Protein AF-A0A1Y2MTL2-F1 (afdb_monomer_lite)

Organism: Pseudonocardia autotrophica (NCBI:txid2074)

Radius of gyration: 17.12 Å; chains: 1; bounding box: 38×24×47 Å

Secondary structure (DSSP, 8-state):
--HHHHHHHHHHHHHHHHHHHHHHIIIIIHHHHHHTSSHHHHHHHHHHHHHHHHHHHHHHHHHHHHHHHHHHHHHHHTT-HHHHHHHHHHHHHHHHHHHHHT-TT--HHHHHHHHHHHHHHHHHHHHHHTT-

Sequence (132 aa):
MDRATAFRALRDVGAAAWFGGSLMGVSGLNAAADAAGGPADRQRVATAGWSTWTPIARAALAATLTGGLGQLATRRATGDAVGVGLTVAAAGLTVGTAVLGARDDAPKDAIRAAEWAVPALLAGVILSGARR

Foldseek 3Di:
DDLLVQLVCLQVQLVVLLVVLVVCLVPPQQVVLVVQDDPVSSVVSSCVSCVVCVVVNVSSLVSNLSSLVSCLVVCVVVVNPVLNVLSCVLSVLSVVQVVLVVDPPRDVVSVVVSVPPNVVSVVVNVVVVVPD

pLDDT: mean 80.23, std 11.62, range [47.75, 95.19]

Structure (mmCIF, N/CA/C/O backbone):
data_AF-A0A1Y2MTL2-F1
#
_entry.id   AF-A0A1Y2MTL2-F1
#
loop_
_atom_site.group_PDB
_atom_site.id
_atom_site.type_symbol
_atom_site.label_atom_id
_atom_site.label_alt_id
_atom_site.label_comp_id
_atom_site.label_asym_id
_atom_site.label_entity_id
_atom_site.label_seq_id
_atom_site.pdbx_PDB_ins_code
_atom_site.Cartn_x
_atom_site.Cartn_y
_atom_site.Cartn_z
_atom_site.occupancy
_atom_site.B_iso_or_equiv
_atom_site.auth_seq_id
_atom_site.auth_comp_id
_atom_site.auth_asym_id
_atom_site.auth_atom_id
_atom_site.pdbx_PDB_model_num
ATOM 1 N N . MET A 1 1 ? 1.021 -12.456 -22.395 1.00 62.75 1 MET A N 1
ATOM 2 C CA . MET A 1 1 ? 1.340 -11.083 -21.940 1.00 62.75 1 MET A CA 1
ATOM 3 C C . MET A 1 1 ? 2.830 -10.860 -22.083 1.00 62.75 1 MET A C 1
ATOM 5 O O . MET A 1 1 ? 3.586 -11.769 -21.760 1.00 62.75 1 MET A O 1
ATOM 9 N N . ASP A 1 2 ? 3.250 -9.690 -22.559 1.00 91.12 2 ASP A N 1
ATOM 10 C CA . ASP A 1 2 ? 4.664 -9.318 -22.511 1.00 91.12 2 ASP A CA 1
ATOM 11 C C . ASP A 1 2 ? 5.089 -8.934 -21.073 1.00 91.12 2 ASP A C 1
ATOM 13 O O . ASP A 1 2 ? 4.262 -8.667 -20.191 1.00 91.12 2 ASP A O 1
ATOM 17 N N . ARG A 1 3 ? 6.402 -8.942 -20.813 1.00 86.94 3 ARG A N 1
ATOM 18 C CA . ARG A 1 3 ? 6.967 -8.668 -19.480 1.00 86.94 3 ARG A CA 1
ATOM 19 C C . ARG A 1 3 ? 6.676 -7.238 -19.007 1.00 86.94 3 ARG A C 1
ATOM 21 O O . ARG A 1 3 ? 6.447 -7.021 -17.819 1.00 86.94 3 ARG A O 1
ATOM 28 N N . ALA A 1 4 ? 6.670 -6.269 -19.922 1.00 86.56 4 ALA A N 1
ATOM 29 C CA . ALA A 1 4 ? 6.418 -4.866 -19.600 1.00 86.56 4 ALA A CA 1
ATOM 30 C C . ALA A 1 4 ? 4.975 -4.642 -19.112 1.00 86.56 4 ALA A C 1
ATOM 32 O O . ALA A 1 4 ? 4.753 -3.948 -18.119 1.00 86.56 4 ALA A O 1
ATOM 33 N N . THR A 1 5 ? 4.008 -5.291 -19.759 1.00 90.69 5 THR A N 1
ATOM 34 C CA . THR A 1 5 ? 2.591 -5.280 -19.389 1.00 90.69 5 THR A CA 1
ATOM 35 C C . THR A 1 5 ? 2.379 -5.975 -18.052 1.00 90.69 5 THR A C 1
ATOM 37 O O . THR A 1 5 ? 1.640 -5.457 -17.221 1.00 90.69 5 THR A O 1
ATOM 40 N N . ALA A 1 6 ? 3.066 -7.092 -17.787 1.00 91.81 6 ALA A N 1
ATOM 41 C CA . ALA A 1 6 ? 2.993 -7.764 -16.488 1.00 91.81 6 ALA A CA 1
ATOM 42 C C . ALA A 1 6 ? 3.484 -6.873 -15.337 1.00 91.81 6 ALA A C 1
ATOM 44 O O . ALA A 1 6 ? 2.806 -6.755 -14.318 1.00 91.81 6 ALA A O 1
ATOM 45 N N . PHE A 1 7 ? 4.615 -6.180 -15.506 1.00 90.19 7 PHE A N 1
ATOM 46 C CA . PHE A 1 7 ? 5.110 -5.248 -14.489 1.00 90.19 7 PHE A CA 1
ATOM 47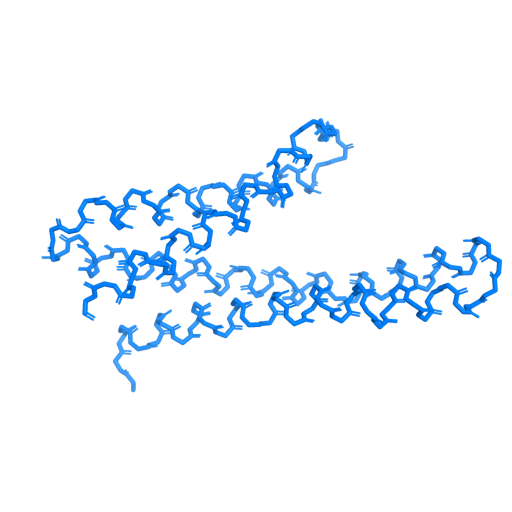 C C . PHE A 1 7 ? 4.209 -4.028 -14.301 1.00 90.19 7 PHE A C 1
ATOM 49 O O . PHE A 1 7 ? 4.019 -3.577 -13.173 1.00 90.19 7 PHE A O 1
ATOM 56 N N . ARG A 1 8 ? 3.622 -3.501 -15.380 1.00 88.00 8 ARG A N 1
ATOM 57 C CA . ARG A 1 8 ? 2.603 -2.450 -15.284 1.00 88.00 8 ARG A CA 1
ATOM 58 C C . ARG A 1 8 ? 1.375 -2.931 -14.511 1.00 88.00 8 ARG A C 1
ATOM 60 O O . ARG A 1 8 ? 0.981 -2.262 -13.567 1.00 88.00 8 ARG A O 1
ATOM 67 N N . ALA A 1 9 ? 0.843 -4.103 -14.845 1.00 93.56 9 ALA A N 1
ATOM 68 C CA . ALA A 1 9 ? -0.309 -4.677 -14.160 1.00 93.56 9 ALA A CA 1
ATOM 69 C C . ALA A 1 9 ? -0.038 -4.896 -12.664 1.00 93.56 9 ALA A C 1
ATOM 71 O O . ALA A 1 9 ? -0.837 -4.470 -11.839 1.00 93.56 9 ALA A O 1
ATOM 72 N N . LEU A 1 10 ? 1.111 -5.483 -12.301 1.00 91.00 10 LEU A N 1
ATOM 73 C CA . LEU A 1 10 ? 1.510 -5.658 -10.897 1.00 91.00 10 LEU A CA 1
ATOM 74 C C . LEU A 1 10 ? 1.566 -4.328 -10.145 1.00 91.00 10 LEU A C 1
ATOM 76 O O . LEU A 1 10 ? 1.048 -4.227 -9.033 1.00 91.00 10 LEU A O 1
ATOM 80 N N . ARG A 1 11 ? 2.168 -3.309 -10.770 1.00 89.00 11 ARG A N 1
ATOM 81 C CA . ARG A 1 11 ? 2.261 -1.970 -10.193 1.00 89.00 11 ARG A CA 1
ATOM 82 C C . ARG A 1 11 ? 0.879 -1.377 -9.938 1.00 89.00 11 ARG A C 1
ATOM 84 O O . ARG A 1 11 ? 0.611 -0.901 -8.841 1.00 89.00 11 ARG A O 1
ATOM 91 N N . ASP A 1 12 ? 0.030 -1.398 -10.957 1.00 91.06 12 ASP A N 1
ATOM 92 C CA . ASP A 1 12 ? -1.244 -0.687 -10.942 1.00 91.06 12 ASP A CA 1
ATOM 93 C C . ASP A 1 12 ? -2.275 -1.413 -10.054 1.00 91.06 12 ASP A C 1
ATOM 95 O O . ASP A 1 12 ? -2.965 -0.766 -9.270 1.00 91.06 12 ASP A O 1
ATOM 99 N N . VAL A 1 13 ? -2.320 -2.753 -10.080 1.00 93.88 13 VAL A N 1
ATOM 100 C CA . VAL A 1 13 ? -3.176 -3.562 -9.189 1.00 93.88 13 VAL A CA 1
ATOM 101 C C . VAL A 1 13 ? -2.735 -3.438 -7.731 1.00 93.88 13 VAL A C 1
ATOM 103 O O . VAL A 1 13 ? -3.578 -3.255 -6.853 1.00 93.88 13 VAL A O 1
ATOM 106 N N . GLY A 1 14 ? -1.426 -3.500 -7.460 1.00 89.44 14 GLY A N 1
ATOM 107 C CA . GLY A 1 14 ? -0.894 -3.299 -6.112 1.00 89.44 14 GLY A CA 1
ATOM 108 C C . GLY A 1 14 ? -1.241 -1.913 -5.563 1.00 89.44 14 GLY A C 1
ATOM 109 O O . GLY A 1 14 ? -1.753 -1.799 -4.449 1.00 89.44 14 GLY A O 1
ATOM 110 N N . ALA A 1 15 ? -1.051 -0.866 -6.370 1.00 86.56 15 ALA A N 1
ATOM 111 C CA . ALA A 1 15 ? -1.379 0.502 -5.981 1.00 86.56 15 ALA A CA 1
ATOM 112 C C . ALA A 1 15 ? -2.887 0.685 -5.743 1.00 86.56 15 ALA A C 1
ATOM 114 O O . ALA A 1 15 ? -3.282 1.314 -4.761 1.00 86.56 15 ALA A O 1
ATOM 115 N N . ALA A 1 16 ? -3.731 0.094 -6.596 1.00 89.88 16 ALA A N 1
ATOM 116 C CA . ALA A 1 16 ? -5.182 0.135 -6.445 1.00 89.88 16 ALA A CA 1
ATOM 117 C C . ALA A 1 16 ? -5.649 -0.564 -5.159 1.00 89.88 16 ALA A C 1
ATOM 119 O O . ALA A 1 16 ? -6.463 -0.007 -4.425 1.00 89.88 16 ALA A O 1
ATOM 120 N N . ALA A 1 17 ? -5.107 -1.746 -4.848 1.00 89.19 17 ALA A N 1
ATOM 121 C CA . ALA A 1 17 ? -5.428 -2.464 -3.616 1.00 89.19 17 ALA A CA 1
ATOM 122 C C . ALA A 1 17 ? -4.996 -1.677 -2.368 1.00 89.19 17 ALA A C 1
ATOM 124 O O . ALA A 1 17 ? -5.770 -1.551 -1.420 1.00 89.19 17 ALA A O 1
ATOM 125 N N . TRP A 1 18 ? -3.793 -1.092 -2.382 1.00 83.69 18 TRP A N 1
ATOM 126 C CA . TRP A 1 18 ? -3.293 -0.252 -1.290 1.00 83.69 18 TRP A CA 1
ATOM 127 C C . TRP A 1 18 ? -4.172 0.984 -1.047 1.00 83.69 18 TRP A C 1
ATOM 129 O O . TRP A 1 18 ? -4.564 1.266 0.091 1.00 83.69 18 TRP A O 1
ATOM 139 N N . PHE A 1 19 ? -4.517 1.700 -2.123 1.00 86.25 19 PHE A N 1
ATOM 140 C CA . PHE A 1 19 ? -5.395 2.866 -2.064 1.00 86.25 19 PHE A CA 1
ATOM 141 C C . PHE A 1 19 ? -6.797 2.489 -1.575 1.00 86.25 19 PHE A C 1
ATOM 143 O O . PHE A 1 19 ? -7.305 3.105 -0.639 1.00 86.25 19 PHE A O 1
ATOM 150 N N . GLY A 1 20 ? -7.397 1.448 -2.157 1.00 87.38 20 GLY A N 1
ATOM 151 C CA . GLY A 1 20 ? -8.731 0.976 -1.791 1.00 87.38 20 GLY A CA 1
ATOM 152 C C . GLY A 1 20 ? -8.821 0.554 -0.325 1.00 87.38 20 GLY A C 1
ATOM 153 O O . GLY A 1 20 ? -9.768 0.932 0.360 1.00 87.38 20 GLY A O 1
ATOM 154 N N . GLY A 1 21 ? -7.806 -0.148 0.185 1.00 87.12 21 GLY A N 1
ATOM 155 C CA . GLY A 1 21 ? -7.715 -0.513 1.598 1.00 87.12 21 GLY A CA 1
ATOM 156 C C . GLY A 1 21 ? -7.633 0.686 2.534 1.00 87.12 21 GLY A C 1
ATOM 157 O O . GLY A 1 21 ? -8.334 0.729 3.540 1.00 87.12 21 GLY A O 1
ATOM 158 N N . SER A 1 22 ? -6.815 1.681 2.185 1.00 86.50 22 SER A N 1
ATOM 159 C CA . SER A 1 22 ? -6.695 2.921 2.965 1.00 86.50 22 SER A CA 1
ATOM 160 C C . SER A 1 22 ? -8.010 3.705 2.988 1.00 86.50 22 SER A C 1
ATOM 162 O O . SER A 1 22 ? -8.446 4.151 4.049 1.00 86.50 22 SER A O 1
ATOM 164 N N . LEU A 1 23 ? -8.675 3.825 1.832 1.00 87.31 23 LEU A N 1
ATOM 165 C CA . LEU A 1 23 ? -9.961 4.508 1.715 1.00 87.31 23 LEU A CA 1
ATOM 166 C C . LEU A 1 23 ? -11.047 3.793 2.528 1.00 87.31 23 LEU A C 1
ATOM 168 O O . LEU A 1 23 ? -11.720 4.441 3.322 1.00 87.31 23 LEU A O 1
ATOM 172 N N . MET A 1 24 ? -11.173 2.469 2.379 1.00 90.69 24 MET A N 1
ATOM 173 C CA . MET A 1 24 ? -12.088 1.634 3.169 1.00 90.69 24 MET A CA 1
ATOM 174 C C . MET A 1 24 ? -11.788 1.725 4.669 1.00 90.69 24 MET A C 1
ATOM 176 O O . MET A 1 24 ? -12.715 1.791 5.474 1.00 90.69 24 MET A O 1
ATOM 180 N N . GLY A 1 25 ? -10.511 1.789 5.047 1.00 89.06 25 GLY A N 1
ATOM 181 C CA . GLY A 1 25 ? -10.077 1.969 6.427 1.00 89.06 25 GLY A CA 1
ATOM 182 C C . GLY A 1 25 ? -10.623 3.255 7.048 1.00 89.06 25 GLY A C 1
ATOM 183 O O . GLY A 1 25 ? -11.239 3.219 8.110 1.00 89.06 25 GLY A O 1
ATOM 184 N N . VAL A 1 26 ? -10.440 4.389 6.363 1.00 88.12 26 VAL A N 1
ATOM 185 C CA . VAL A 1 26 ? -10.866 5.706 6.861 1.00 88.12 26 VAL A CA 1
ATOM 186 C C . VAL A 1 26 ? -12.385 5.881 6.811 1.00 88.12 26 VAL A C 1
ATOM 188 O O . VAL A 1 26 ? -12.959 6.378 7.775 1.00 88.12 26 VAL A O 1
ATOM 191 N N . SER A 1 27 ? -13.042 5.489 5.716 1.00 87.19 27 SER A N 1
ATOM 192 C CA . SER A 1 27 ? -14.474 5.759 5.517 1.00 87.19 27 SER A CA 1
ATOM 193 C C . SER A 1 27 ? -15.399 4.677 6.074 1.00 87.19 27 SER A C 1
ATOM 195 O O . SER A 1 27 ? -16.523 4.984 6.459 1.00 87.19 27 SER A O 1
ATOM 197 N N . GLY A 1 28 ? -14.948 3.422 6.105 1.00 90.81 28 GLY A N 1
ATOM 198 C CA . GLY A 1 28 ? -15.752 2.264 6.489 1.00 90.81 28 GLY A CA 1
ATOM 199 C C . GLY A 1 28 ? -15.35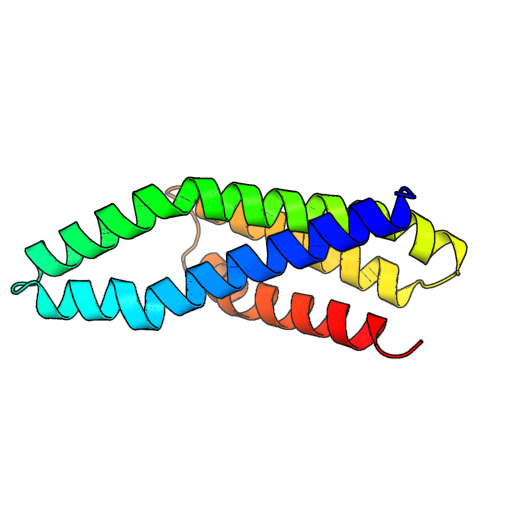2 1.697 7.844 1.00 90.81 28 GLY A C 1
ATOM 200 O O . GLY A 1 28 ? -16.144 1.733 8.781 1.00 90.81 28 GLY A O 1
ATOM 201 N N . LEU A 1 29 ? -14.126 1.180 7.966 1.00 92.75 29 LEU A N 1
ATOM 202 C CA . LEU A 1 29 ? -13.681 0.475 9.175 1.00 92.75 29 LEU A CA 1
ATOM 203 C C . LEU A 1 29 ? -13.651 1.392 10.401 1.00 92.75 29 LEU A C 1
ATOM 205 O O . LEU A 1 29 ? -14.188 1.027 11.444 1.00 92.75 29 LEU A O 1
ATOM 209 N N . ASN A 1 30 ? -13.049 2.577 10.284 1.00 92.44 30 ASN A N 1
ATOM 210 C CA . ASN A 1 30 ? -12.964 3.519 11.399 1.00 92.44 30 ASN A CA 1
ATOM 211 C C . ASN A 1 30 ? -14.356 4.039 11.794 1.00 92.44 30 ASN A C 1
ATOM 213 O O . ASN A 1 30 ? -14.666 4.096 12.979 1.00 92.44 30 ASN A O 1
ATOM 217 N N . ALA A 1 31 ? -15.229 4.309 10.819 1.00 90.00 31 ALA A N 1
ATOM 218 C CA . ALA A 1 31 ? -16.615 4.696 11.085 1.00 90.00 31 ALA A CA 1
ATOM 219 C C . ALA A 1 31 ? -17.411 3.575 11.784 1.00 90.00 31 ALA A C 1
ATOM 221 O O . ALA A 1 31 ? -18.154 3.829 12.731 1.00 90.00 31 ALA A O 1
ATOM 222 N N . ALA A 1 32 ? -1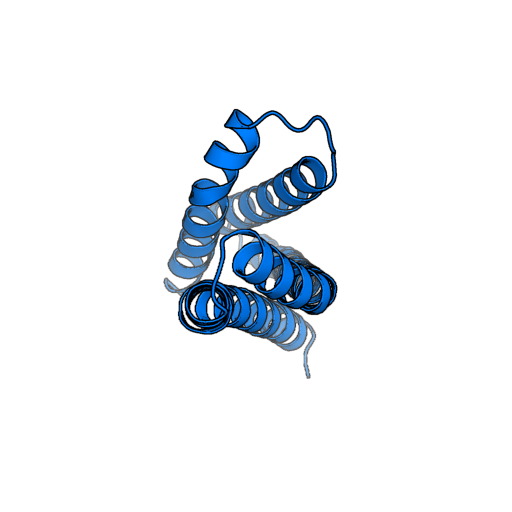7.227 2.319 11.365 1.00 92.06 32 ALA A N 1
ATOM 223 C CA . ALA A 1 32 ? -17.834 1.162 12.020 1.00 92.06 32 ALA A CA 1
ATOM 224 C C . ALA A 1 32 ? -17.294 0.957 13.445 1.00 92.06 32 ALA A C 1
ATOM 226 O O . ALA A 1 32 ? -18.057 0.635 14.354 1.00 92.06 32 ALA A O 1
ATOM 227 N N . ALA A 1 33 ? -15.995 1.184 13.658 1.00 93.44 33 ALA A N 1
ATOM 228 C CA . ALA A 1 33 ? -15.386 1.157 14.982 1.00 93.44 33 ALA A CA 1
ATOM 229 C C . ALA A 1 33 ? -15.956 2.256 15.893 1.00 93.44 33 ALA A C 1
ATOM 231 O O . ALA A 1 33 ? -16.222 1.999 17.065 1.00 93.44 33 ALA A O 1
ATOM 232 N N . ASP A 1 34 ? -16.199 3.457 15.365 1.00 91.88 34 ASP A N 1
ATOM 233 C CA . ASP A 1 34 ? -16.824 4.554 16.111 1.00 91.88 34 ASP A CA 1
ATOM 234 C C . ASP A 1 34 ? -18.272 4.252 16.514 1.00 91.88 34 ASP A C 1
ATOM 236 O O . ASP A 1 34 ? -18.704 4.669 17.589 1.00 91.88 34 ASP A O 1
ATOM 240 N N . ALA A 1 35 ? -18.999 3.485 15.697 1.00 92.88 35 ALA A N 1
ATOM 241 C CA . ALA A 1 35 ? -20.361 3.041 15.986 1.00 92.88 35 ALA A CA 1
ATOM 242 C C . ALA A 1 35 ? -20.438 1.860 16.977 1.00 92.88 35 ALA A C 1
ATOM 244 O O . ALA A 1 35 ? -21.510 1.590 17.516 1.00 92.88 35 ALA A O 1
ATOM 245 N N . ALA A 1 36 ? -19.327 1.163 17.243 1.00 87.94 36 ALA A N 1
ATOM 246 C CA . ALA A 1 36 ? -19.289 -0.052 18.064 1.00 87.94 36 ALA A CA 1
ATOM 247 C C . ALA A 1 36 ? -19.457 0.186 19.581 1.00 87.94 36 ALA A C 1
ATOM 249 O O . ALA A 1 36 ? -19.488 -0.776 20.347 1.00 87.94 36 ALA A O 1
ATOM 250 N N . GLY A 1 37 ? -19.582 1.442 20.027 1.00 84.19 37 GLY A N 1
ATOM 251 C CA . GLY A 1 37 ? -19.865 1.796 21.419 1.00 84.19 37 GLY A CA 1
ATOM 252 C C . GLY A 1 37 ? -18.696 2.486 22.124 1.00 84.19 37 GLY A C 1
ATOM 253 O O . GLY A 1 37 ? -18.286 3.584 21.743 1.00 84.19 37 GLY A O 1
ATOM 254 N N . GLY A 1 38 ? -18.201 1.890 23.215 1.00 90.75 38 GLY A N 1
ATOM 255 C CA . GLY A 1 38 ? -17.189 2.504 24.081 1.00 90.75 38 GLY A CA 1
ATOM 256 C C . GLY A 1 38 ? -15.771 2.517 23.480 1.00 90.75 38 GLY A C 1
ATOM 257 O O . GLY A 1 38 ? -15.495 1.811 22.510 1.00 90.75 38 GLY A O 1
ATOM 258 N N . PRO A 1 39 ? -14.815 3.260 24.078 1.00 92.06 39 PRO A N 1
ATOM 259 C CA . PRO A 1 39 ? -13.438 3.350 23.573 1.00 92.06 39 PRO A CA 1
ATOM 260 C C . PRO A 1 39 ? -12.742 1.991 23.387 1.00 92.06 39 PRO A C 1
ATOM 262 O O . PRO A 1 39 ? -11.990 1.808 22.432 1.00 92.06 39 PRO A O 1
ATOM 265 N N . ALA A 1 40 ? -13.021 1.029 24.273 1.00 93.25 40 ALA A N 1
ATOM 266 C CA . ALA A 1 40 ? -12.475 -0.323 24.186 1.00 93.25 40 ALA A CA 1
ATOM 267 C C . ALA A 1 40 ? -13.033 -1.109 22.986 1.00 93.25 40 ALA A C 1
ATOM 269 O O . ALA A 1 40 ? -12.285 -1.835 22.332 1.00 93.25 40 ALA A O 1
ATOM 270 N N . ASP A 1 41 ? -14.321 -0.952 22.672 1.00 93.56 41 ASP A N 1
ATOM 271 C CA . ASP A 1 41 ? -14.957 -1.600 21.520 1.00 93.56 41 ASP A CA 1
ATOM 272 C C . ASP A 1 41 ? -14.453 -1.016 20.205 1.00 93.56 41 ASP A C 1
ATOM 274 O O . ASP A 1 41 ? -14.067 -1.772 19.312 1.00 93.56 41 ASP A O 1
ATOM 278 N N . ARG A 1 42 ? -14.329 0.315 20.130 1.00 93.94 42 ARG A N 1
ATOM 279 C CA . ARG A 1 42 ? -13.708 1.004 18.990 1.00 93.94 42 ARG A CA 1
ATOM 280 C C . ARG A 1 42 ? -12.313 0.457 18.702 1.00 93.94 42 ARG A C 1
ATOM 282 O O . ARG A 1 42 ? -12.018 0.073 17.572 1.00 93.94 42 ARG A O 1
ATOM 289 N N . GLN A 1 43 ? -11.455 0.386 19.723 1.00 94.06 43 GLN A N 1
ATOM 290 C CA . GLN A 1 43 ? -10.097 -0.128 19.552 1.00 94.06 43 GLN A CA 1
ATOM 291 C C . GLN A 1 43 ? -10.104 -1.592 19.105 1.00 94.06 43 GLN A C 1
ATOM 293 O O . GLN A 1 43 ? -9.387 -1.937 18.170 1.00 94.06 43 GLN A O 1
ATOM 298 N N . ARG A 1 44 ? -10.937 -2.447 19.714 1.00 94.44 44 ARG A N 1
ATOM 299 C CA . ARG A 1 44 ? -11.047 -3.860 19.320 1.00 94.44 44 ARG A CA 1
ATOM 300 C C . ARG A 1 44 ? -11.450 -4.028 17.857 1.00 94.44 44 ARG A C 1
ATOM 302 O O . ARG A 1 44 ? -10.794 -4.785 17.145 1.00 94.44 44 ARG A O 1
ATOM 309 N N . VAL A 1 45 ? -12.490 -3.322 17.406 1.00 94.88 45 VAL A N 1
ATOM 310 C CA . VAL A 1 45 ? -12.988 -3.408 16.022 1.00 94.88 45 VAL A CA 1
ATOM 311 C C . VAL A 1 45 ? -11.936 -2.911 15.035 1.00 94.88 45 VAL A C 1
ATOM 313 O O . VAL A 1 45 ? -11.627 -3.610 14.068 1.00 94.88 45 VAL A O 1
ATOM 316 N N . ALA A 1 46 ? -11.327 -1.753 15.305 1.00 93.25 46 ALA A N 1
ATOM 317 C CA . ALA A 1 46 ? -10.271 -1.213 14.459 1.00 93.25 46 ALA A CA 1
ATOM 318 C C . ALA A 1 46 ? -9.067 -2.166 14.389 1.00 93.25 46 ALA A C 1
ATOM 320 O O . ALA A 1 46 ? -8.621 -2.512 13.296 1.00 93.25 46 ALA A O 1
ATOM 321 N N . THR A 1 47 ? -8.565 -2.648 15.530 1.00 93.69 47 THR A N 1
ATOM 322 C CA . THR A 1 47 ? -7.430 -3.580 15.574 1.00 93.69 47 THR A CA 1
ATOM 323 C C . THR A 1 47 ? -7.730 -4.881 14.831 1.00 93.69 47 THR A C 1
ATOM 325 O O . THR A 1 47 ? -6.873 -5.345 14.082 1.00 93.69 47 THR A O 1
ATOM 328 N N . ALA A 1 48 ? -8.927 -5.456 14.981 1.00 95.19 48 ALA A N 1
ATOM 329 C CA . ALA A 1 48 ? -9.316 -6.676 14.272 1.00 95.19 48 ALA A CA 1
ATOM 330 C C . ALA A 1 48 ? -9.411 -6.474 12.747 1.00 95.19 48 ALA A C 1
ATOM 332 O O . ALA A 1 48 ? -8.958 -7.320 11.970 1.00 95.19 48 ALA A O 1
ATOM 333 N N . GLY A 1 49 ? -9.960 -5.339 12.303 1.00 93.00 49 GLY A N 1
ATOM 334 C CA . GLY A 1 49 ? -10.030 -5.007 10.880 1.00 93.00 49 GLY A CA 1
ATOM 335 C C . GLY A 1 49 ? -8.645 -4.784 10.274 1.00 93.00 49 GLY A C 1
ATOM 336 O O . GLY A 1 49 ? -8.295 -5.392 9.260 1.00 93.00 49 GLY A O 1
ATOM 337 N N . TRP A 1 50 ? -7.816 -3.971 10.930 1.00 89.31 50 TRP A N 1
ATOM 338 C CA . TRP A 1 50 ? -6.467 -3.675 10.455 1.00 89.31 50 TRP A CA 1
ATOM 339 C C . TRP A 1 50 ? -5.545 -4.897 10.495 1.00 89.31 50 TRP A C 1
ATOM 341 O O . TRP A 1 50 ? -4.756 -5.077 9.566 1.00 89.31 50 TRP A O 1
ATOM 351 N N . SER A 1 51 ? -5.658 -5.780 11.493 1.00 93.00 51 SER A N 1
ATOM 352 C CA . SER A 1 51 ? -4.842 -7.002 11.553 1.00 93.00 51 SER A CA 1
ATOM 353 C C . SER A 1 51 ? -5.149 -7.955 10.395 1.00 93.00 51 SER A C 1
ATOM 355 O O . SER A 1 51 ? -4.227 -8.519 9.807 1.00 93.00 51 SER A O 1
ATOM 357 N N . THR A 1 52 ? -6.421 -8.061 10.001 1.00 92.38 52 THR A N 1
ATOM 358 C CA . THR A 1 52 ? -6.861 -8.888 8.867 1.00 92.38 52 THR A CA 1
ATOM 359 C C . THR A 1 52 ? -6.445 -8.285 7.522 1.00 92.38 52 THR A C 1
ATOM 361 O O . THR A 1 52 ? -6.069 -9.007 6.600 1.00 92.38 52 THR A O 1
ATOM 364 N N . TRP A 1 53 ? -6.465 -6.954 7.401 1.00 88.62 53 TRP A N 1
ATOM 365 C CA . TRP A 1 53 ? -6.057 -6.254 6.180 1.00 88.62 53 TRP A CA 1
ATOM 366 C C . TRP A 1 53 ? -4.532 -6.202 5.984 1.00 88.62 53 TRP A C 1
ATOM 368 O O . TRP A 1 53 ? -4.048 -6.222 4.852 1.00 88.62 53 TRP A O 1
ATOM 378 N N . THR A 1 54 ? -3.754 -6.163 7.069 1.00 87.31 54 THR A N 1
ATOM 379 C CA . THR A 1 54 ? -2.293 -5.952 7.029 1.00 87.31 54 THR A CA 1
ATOM 380 C C . THR A 1 54 ? -1.541 -6.900 6.076 1.00 87.31 54 THR A C 1
ATOM 382 O O . THR A 1 54 ? -0.711 -6.413 5.302 1.00 87.31 54 THR A O 1
ATOM 385 N N . PRO A 1 55 ? -1.798 -8.225 6.043 1.00 88.25 55 PRO A N 1
ATOM 386 C CA . PRO A 1 55 ? -1.153 -9.121 5.081 1.00 88.25 55 PRO A CA 1
ATOM 387 C C . PRO A 1 55 ? -1.447 -8.757 3.618 1.00 88.25 55 PRO A C 1
ATOM 389 O O . PRO A 1 55 ? -0.542 -8.789 2.783 1.00 88.25 55 PRO A O 1
ATOM 392 N N . ILE A 1 56 ? -2.686 -8.356 3.314 1.00 89.12 56 ILE A N 1
ATOM 393 C CA . ILE A 1 56 ? -3.100 -7.928 1.970 1.00 89.12 56 ILE A CA 1
ATOM 394 C C . ILE A 1 56 ? -2.395 -6.622 1.603 1.00 89.12 56 ILE A C 1
ATOM 396 O O . ILE A 1 56 ? -1.845 -6.500 0.510 1.00 89.12 56 ILE A O 1
ATOM 400 N N . ALA A 1 57 ? -2.329 -5.674 2.540 1.00 85.25 57 ALA A N 1
ATOM 401 C CA . ALA A 1 57 ? -1.619 -4.413 2.363 1.00 85.25 57 ALA A CA 1
ATOM 402 C C . ALA A 1 57 ? -0.126 -4.635 2.049 1.00 85.25 57 ALA A C 1
ATOM 404 O O . ALA A 1 57 ? 0.425 -4.021 1.135 1.00 85.25 57 ALA A O 1
ATOM 405 N N . ARG A 1 58 ? 0.523 -5.576 2.749 1.00 85.12 58 ARG A N 1
ATOM 406 C CA . ARG A 1 58 ? 1.917 -5.975 2.485 1.00 85.12 58 ARG A CA 1
ATOM 407 C C . ARG A 1 58 ? 2.090 -6.588 1.096 1.00 85.12 58 ARG A C 1
ATOM 409 O O . ARG A 1 58 ? 3.033 -6.229 0.393 1.00 85.12 58 ARG A O 1
ATOM 416 N N . ALA A 1 59 ? 1.182 -7.471 0.680 1.00 87.44 59 ALA A N 1
ATOM 417 C CA . ALA A 1 59 ? 1.207 -8.059 -0.659 1.00 87.44 59 ALA A CA 1
ATOM 418 C C . ALA A 1 59 ? 1.001 -7.000 -1.758 1.00 87.44 59 ALA A C 1
ATOM 420 O O . ALA A 1 59 ? 1.706 -7.008 -2.767 1.00 87.44 59 ALA A O 1
ATOM 421 N N . ALA A 1 60 ? 0.091 -6.048 -1.536 1.00 86.12 60 ALA A N 1
ATOM 422 C CA . ALA A 1 60 ? -0.173 -4.932 -2.438 1.00 86.12 60 ALA A CA 1
ATOM 423 C C . ALA A 1 60 ? 1.057 -4.022 -2.609 1.00 86.12 60 ALA A C 1
ATOM 425 O O . ALA A 1 60 ? 1.428 -3.679 -3.736 1.00 86.12 60 ALA A O 1
ATOM 426 N N . LEU A 1 61 ? 1.749 -3.691 -1.512 1.00 83.44 61 LEU A N 1
ATOM 427 C CA . LEU A 1 61 ? 3.021 -2.962 -1.561 1.00 83.44 61 LEU A CA 1
ATOM 428 C C . LEU A 1 61 ? 4.094 -3.739 -2.322 1.00 83.44 61 LEU A C 1
ATOM 430 O O . LEU A 1 61 ? 4.750 -3.174 -3.194 1.00 83.44 61 LEU A O 1
ATOM 434 N N . ALA A 1 62 ? 4.256 -5.032 -2.029 1.00 84.88 62 ALA A N 1
ATOM 435 C CA . ALA A 1 62 ? 5.235 -5.873 -2.709 1.00 84.88 62 ALA A CA 1
ATOM 436 C C . ALA A 1 62 ? 4.980 -5.916 -4.224 1.00 84.88 62 ALA A C 1
ATOM 438 O O . ALA A 1 62 ? 5.899 -5.666 -5.002 1.00 84.88 62 ALA A O 1
ATOM 439 N N . ALA A 1 63 ? 3.730 -6.123 -4.650 1.00 89.44 63 ALA A N 1
ATOM 440 C CA . ALA A 1 63 ? 3.345 -6.090 -6.061 1.00 89.44 63 ALA A CA 1
ATOM 441 C C . ALA A 1 63 ? 3.647 -4.727 -6.708 1.00 89.44 63 ALA A C 1
ATOM 443 O O . ALA A 1 63 ? 4.221 -4.672 -7.802 1.00 89.44 63 ALA A O 1
ATOM 444 N N . THR A 1 64 ? 3.343 -3.634 -5.998 1.00 86.19 64 THR A N 1
ATOM 445 C CA . THR A 1 64 ? 3.627 -2.266 -6.452 1.00 86.19 64 THR A CA 1
ATOM 446 C C . THR A 1 64 ? 5.120 -2.053 -6.697 1.00 86.19 64 THR A C 1
ATOM 448 O O . THR A 1 64 ? 5.524 -1.557 -7.753 1.00 86.19 64 THR A O 1
ATOM 451 N N . LEU A 1 65 ? 5.951 -2.482 -5.743 1.00 84.94 65 LEU A N 1
ATOM 452 C CA . LEU A 1 65 ? 7.405 -2.366 -5.803 1.00 84.94 65 LEU A CA 1
ATOM 453 C C . LEU A 1 65 ? 8.004 -3.238 -6.904 1.00 84.94 65 LEU A C 1
ATOM 455 O O . LEU A 1 65 ? 8.802 -2.746 -7.699 1.00 84.94 65 LEU A O 1
ATOM 459 N N . THR A 1 66 ? 7.600 -4.505 -7.006 1.00 87.94 66 THR A N 1
ATOM 460 C CA . THR A 1 66 ? 8.076 -5.408 -8.061 1.00 87.94 66 THR A CA 1
ATOM 461 C C . THR A 1 66 ? 7.721 -4.872 -9.448 1.00 87.94 66 THR A C 1
ATOM 463 O O . THR A 1 66 ? 8.573 -4.858 -10.337 1.00 87.94 66 THR A O 1
ATOM 466 N N . GLY A 1 67 ? 6.498 -4.366 -9.633 1.00 87.00 67 GLY A N 1
ATOM 467 C CA . GLY A 1 67 ? 6.082 -3.733 -10.882 1.00 87.00 67 GLY A CA 1
ATOM 468 C C . GLY A 1 67 ? 6.868 -2.455 -11.201 1.00 87.00 67 GLY A C 1
ATOM 469 O O . GLY A 1 67 ? 7.312 -2.261 -12.335 1.00 87.00 67 GLY A O 1
ATOM 470 N N . GLY A 1 68 ? 7.108 -1.603 -10.199 1.00 83.88 68 GLY A N 1
ATOM 471 C CA . GLY A 1 68 ? 7.914 -0.386 -10.335 1.00 83.88 68 GLY A CA 1
ATOM 472 C C . GLY A 1 68 ? 9.376 -0.666 -10.701 1.00 83.88 68 GLY A C 1
ATOM 473 O O . GLY A 1 68 ? 9.891 -0.100 -11.668 1.00 83.88 68 GLY A O 1
ATOM 474 N N . LEU A 1 69 ? 10.029 -1.588 -9.987 1.00 85.00 69 LEU A N 1
ATOM 475 C CA . LEU A 1 69 ? 11.410 -2.007 -10.256 1.00 85.00 69 LEU A CA 1
ATOM 476 C C . LEU A 1 69 ? 11.542 -2.697 -11.618 1.00 85.00 69 LEU A C 1
ATOM 478 O O . LEU A 1 69 ? 12.510 -2.455 -12.337 1.00 85.00 69 LEU A O 1
ATOM 482 N N . GLY A 1 70 ? 10.550 -3.496 -12.017 1.00 85.44 70 GLY A N 1
ATOM 483 C CA . GLY A 1 70 ? 10.511 -4.125 -13.336 1.00 85.44 70 GLY A CA 1
ATOM 484 C C . GLY A 1 70 ? 10.454 -3.117 -14.491 1.00 85.44 70 GLY A C 1
ATOM 485 O O . GLY A 1 70 ? 11.060 -3.342 -15.538 1.00 85.44 70 GLY A O 1
ATOM 486 N N . GLN A 1 71 ? 9.808 -1.961 -14.293 1.00 83.00 71 GLN A N 1
ATOM 487 C CA . GLN A 1 71 ? 9.807 -0.871 -15.279 1.00 83.00 71 GLN A CA 1
ATOM 488 C C . GLN A 1 71 ? 11.106 -0.052 -15.304 1.00 83.00 71 GLN A C 1
ATOM 490 O O . GLN A 1 71 ? 11.342 0.686 -16.266 1.00 83.00 71 GLN A O 1
ATOM 495 N N . LEU A 1 72 ? 11.971 -0.178 -14.293 1.00 83.56 72 LEU A N 1
ATOM 496 C CA . LEU A 1 72 ? 13.220 0.581 -14.209 1.00 83.56 72 LEU A CA 1
ATOM 497 C C . LEU A 1 72 ? 14.166 0.259 -15.374 1.00 83.56 72 LEU A C 1
ATOM 499 O O . LEU A 1 72 ? 14.832 1.153 -15.893 1.00 83.56 72 LEU A O 1
ATOM 503 N N . ALA A 1 73 ? 14.185 -1.000 -15.821 1.00 79.88 73 ALA A N 1
ATOM 504 C CA . ALA A 1 73 ? 14.970 -1.434 -16.975 1.00 79.88 73 ALA A CA 1
ATOM 505 C C . ALA A 1 73 ? 14.534 -0.716 -18.264 1.00 79.88 73 ALA A C 1
ATOM 507 O O . ALA A 1 73 ? 15.374 -0.202 -19.001 1.00 79.88 73 ALA A O 1
ATOM 508 N N . THR A 1 74 ? 13.224 -0.597 -18.491 1.00 81.12 74 THR A N 1
ATOM 509 C CA . THR A 1 74 ? 12.666 0.122 -19.644 1.00 81.12 74 THR A CA 1
ATOM 510 C C . THR A 1 74 ? 12.996 1.613 -19.587 1.00 81.12 74 THR A C 1
ATOM 512 O O . THR A 1 74 ? 13.423 2.188 -20.583 1.00 81.12 74 THR A O 1
ATOM 515 N N . ARG A 1 75 ? 12.869 2.247 -18.411 1.00 81.44 75 ARG A N 1
ATOM 516 C CA . ARG A 1 75 ? 13.200 3.673 -18.238 1.00 81.44 75 ARG A CA 1
ATOM 517 C C . ARG A 1 75 ? 14.677 3.954 -18.524 1.00 81.44 75 ARG A C 1
ATOM 519 O O . ARG A 1 75 ? 14.970 4.887 -19.273 1.00 81.44 75 ARG A O 1
ATOM 526 N N . ARG A 1 76 ? 15.583 3.102 -18.022 1.00 82.44 76 ARG A N 1
ATOM 527 C CA . ARG A 1 76 ? 17.027 3.174 -18.313 1.00 82.44 76 ARG A CA 1
ATOM 528 C C . ARG A 1 76 ? 17.326 3.044 -19.804 1.00 82.44 76 ARG A C 1
ATOM 530 O O . ARG A 1 76 ? 18.092 3.845 -20.322 1.00 82.44 76 ARG A O 1
ATOM 537 N N . ALA A 1 77 ? 16.692 2.093 -20.490 1.00 82.44 77 ALA A N 1
ATOM 538 C CA . ALA A 1 77 ? 16.879 1.901 -21.929 1.00 82.44 77 ALA A CA 1
ATOM 539 C C . ALA A 1 77 ? 16.437 3.125 -22.755 1.00 82.44 77 ALA A C 1
ATOM 541 O O . ALA A 1 77 ? 17.018 3.401 -23.797 1.00 82.44 77 ALA A O 1
ATOM 542 N N . THR A 1 78 ? 15.446 3.885 -22.274 1.00 83.62 78 THR A N 1
ATOM 543 C CA . THR A 1 78 ? 14.983 5.124 -22.929 1.00 83.62 78 THR A CA 1
ATOM 544 C C . THR A 1 78 ? 15.729 6.394 -22.500 1.00 83.62 78 THR A C 1
ATOM 546 O O . THR A 1 78 ? 15.325 7.480 -22.900 1.00 83.62 78 THR A O 1
ATOM 549 N N . GLY A 1 79 ? 16.772 6.295 -21.664 1.00 84.88 79 GLY A N 1
ATOM 550 C CA . GLY A 1 79 ? 17.538 7.460 -21.193 1.00 84.88 79 GLY A CA 1
ATOM 551 C C . GLY A 1 79 ? 16.818 8.342 -20.162 1.00 84.88 79 GLY A C 1
ATOM 552 O O . GLY A 1 79 ? 17.210 9.484 -19.940 1.00 84.88 79 GLY A O 1
ATOM 553 N N . ASP A 1 80 ? 15.773 7.834 -19.507 1.00 83.38 80 ASP A N 1
ATOM 554 C CA . ASP A 1 80 ? 14.944 8.600 -18.568 1.00 83.38 80 ASP A CA 1
ATOM 555 C C . ASP A 1 80 ? 15.557 8.672 -17.168 1.00 83.38 80 ASP A C 1
ATOM 557 O O . ASP A 1 80 ? 15.120 7.997 -16.230 1.00 83.38 80 ASP A O 1
ATOM 561 N N . ALA A 1 81 ? 16.608 9.479 -17.032 1.00 81.31 81 ALA A N 1
ATOM 562 C CA . ALA A 1 81 ? 17.332 9.639 -15.774 1.00 81.31 81 ALA A CA 1
ATOM 563 C C . ALA A 1 81 ? 16.421 10.123 -14.629 1.00 81.31 81 ALA A C 1
ATOM 565 O O . ALA A 1 81 ? 16.515 9.620 -13.507 1.00 81.31 81 ALA A O 1
ATOM 566 N N . VAL A 1 82 ? 15.493 11.042 -14.920 1.00 77.88 82 VAL A N 1
ATOM 567 C CA . VAL A 1 82 ? 14.541 11.586 -13.939 1.00 77.88 82 VAL A CA 1
ATOM 568 C C . VAL A 1 82 ? 13.572 10.502 -13.468 1.00 77.88 82 VAL A C 1
ATOM 570 O O . VAL A 1 82 ? 13.415 10.286 -12.266 1.00 77.88 82 VAL A O 1
ATOM 573 N N . GLY A 1 83 ? 12.959 9.766 -14.398 1.00 74.50 83 GLY A N 1
ATOM 574 C CA . GLY A 1 83 ? 12.036 8.683 -14.077 1.00 74.50 83 GLY A CA 1
ATOM 575 C C . GLY A 1 83 ? 12.702 7.534 -13.316 1.00 74.50 83 GLY A C 1
ATOM 576 O O . GLY A 1 83 ? 12.065 6.924 -12.453 1.00 74.50 83 GLY A O 1
ATOM 577 N N . VAL A 1 84 ? 13.975 7.246 -13.600 1.00 80.12 84 VAL A N 1
ATOM 578 C CA . VAL A 1 84 ? 14.789 6.285 -12.839 1.00 80.12 84 VAL A CA 1
ATOM 579 C C . VAL A 1 84 ? 15.012 6.776 -11.410 1.00 80.12 84 VAL A C 1
ATOM 581 O O . VAL A 1 84 ? 14.720 6.032 -10.474 1.00 80.12 84 VAL A O 1
ATOM 584 N N . GLY A 1 85 ? 15.468 8.022 -11.237 1.00 75.69 85 GLY A N 1
ATOM 585 C CA . GLY A 1 85 ? 15.714 8.614 -9.920 1.00 75.69 85 GLY A CA 1
ATOM 586 C C . GLY A 1 85 ? 14.466 8.618 -9.037 1.00 75.69 85 GLY A C 1
ATOM 587 O O . GLY A 1 85 ? 14.512 8.144 -7.904 1.00 75.69 85 GLY A O 1
ATOM 588 N N . LEU A 1 86 ? 13.326 9.047 -9.585 1.00 77.06 86 LEU A N 1
ATOM 589 C CA . LEU A 1 86 ? 12.045 9.062 -8.871 1.00 77.06 86 LEU A CA 1
ATOM 590 C C . LEU A 1 86 ? 11.575 7.659 -8.471 1.00 77.06 86 LEU A C 1
ATOM 592 O O . LEU A 1 86 ? 11.109 7.467 -7.352 1.00 77.06 86 LEU A O 1
ATOM 596 N N . THR A 1 87 ? 11.715 6.668 -9.356 1.00 78.06 87 THR A N 1
ATOM 597 C CA . THR A 1 87 ? 11.291 5.287 -9.062 1.00 78.06 87 THR A CA 1
ATOM 598 C C . THR A 1 87 ? 12.149 4.667 -7.959 1.00 78.06 87 THR A C 1
ATOM 600 O O . THR A 1 87 ? 11.616 4.027 -7.055 1.00 78.06 87 THR A O 1
ATOM 603 N N . VAL A 1 88 ? 13.470 4.876 -8.005 1.00 78.62 88 VAL A N 1
ATOM 604 C CA . VAL A 1 88 ? 14.395 4.392 -6.968 1.00 78.62 88 VAL A CA 1
ATOM 605 C C . VAL A 1 88 ? 14.122 5.080 -5.634 1.00 78.62 88 VAL A C 1
ATOM 607 O O . VAL A 1 88 ? 14.030 4.395 -4.619 1.00 78.62 88 VAL A O 1
ATOM 610 N N . ALA A 1 89 ? 13.936 6.402 -5.632 1.00 75.56 89 ALA A N 1
ATOM 611 C CA . ALA A 1 89 ? 13.614 7.154 -4.424 1.00 75.56 89 ALA A CA 1
ATOM 612 C C . ALA A 1 89 ? 12.287 6.689 -3.808 1.00 75.56 89 ALA A C 1
ATOM 614 O O . ALA A 1 89 ? 12.246 6.381 -2.622 1.00 75.56 89 ALA A O 1
ATOM 615 N N . ALA A 1 90 ? 11.225 6.557 -4.609 1.00 75.00 90 ALA A N 1
ATOM 616 C CA . ALA A 1 90 ? 9.91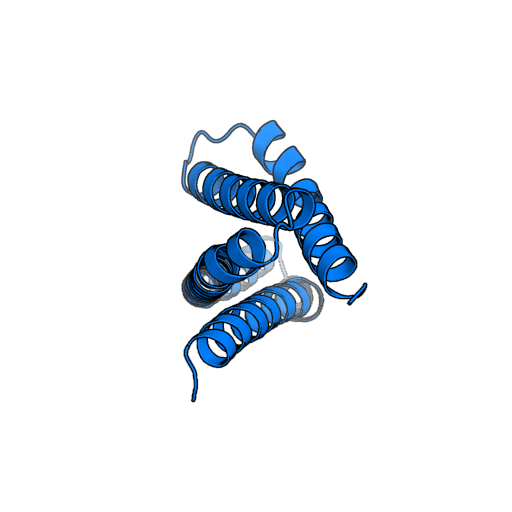8 6.097 -4.140 1.00 75.00 90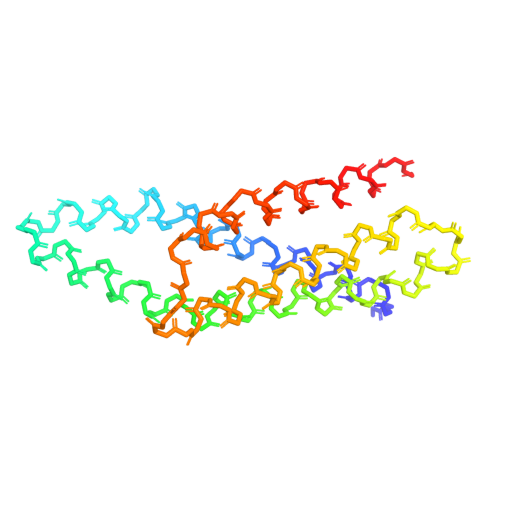 ALA A CA 1
ATOM 617 C C . ALA A 1 90 ? 9.970 4.666 -3.578 1.00 75.00 90 ALA A C 1
ATOM 619 O O . ALA A 1 90 ? 9.417 4.401 -2.509 1.00 75.00 90 ALA A O 1
ATOM 620 N N . ALA A 1 91 ? 10.663 3.749 -4.262 1.00 76.06 91 ALA A N 1
ATOM 621 C CA . ALA A 1 91 ? 10.835 2.377 -3.792 1.00 76.06 91 ALA A CA 1
ATOM 622 C C . ALA A 1 91 ? 11.654 2.320 -2.495 1.00 76.06 91 ALA A C 1
ATOM 624 O O . ALA A 1 91 ? 11.250 1.653 -1.543 1.00 76.06 91 ALA A O 1
ATOM 625 N N . GLY A 1 92 ? 12.768 3.055 -2.439 1.00 75.25 92 GLY A N 1
ATOM 626 C CA . GLY A 1 92 ? 13.624 3.149 -1.259 1.00 75.25 92 GLY A CA 1
ATOM 627 C C . GLY A 1 92 ? 12.883 3.722 -0.056 1.00 75.25 92 GLY A C 1
ATOM 628 O O . GLY A 1 92 ? 12.973 3.161 1.033 1.00 75.25 92 GLY A O 1
ATOM 629 N N . LEU A 1 93 ? 12.083 4.774 -0.261 1.00 75.19 93 LEU A N 1
ATOM 630 C CA . LEU A 1 93 ? 11.271 5.343 0.806 1.00 75.19 93 LEU A CA 1
ATOM 631 C C . LEU A 1 93 ? 10.218 4.347 1.289 1.00 75.19 93 LEU A C 1
ATOM 633 O O . LEU A 1 93 ? 10.112 4.120 2.482 1.00 75.19 93 LEU A O 1
ATOM 637 N N . THR A 1 94 ? 9.495 3.699 0.377 1.00 74.00 94 THR A N 1
ATOM 638 C CA . THR A 1 94 ? 8.447 2.724 0.726 1.00 74.00 94 THR A CA 1
ATOM 639 C C . THR A 1 94 ? 9.003 1.542 1.526 1.00 74.00 94 THR A C 1
ATOM 641 O O . THR A 1 94 ? 8.407 1.118 2.513 1.00 74.00 94 THR A O 1
ATOM 644 N N . VAL A 1 95 ? 10.161 1.004 1.127 1.00 72.50 95 VAL A N 1
ATOM 645 C CA . VAL A 1 95 ? 10.830 -0.069 1.878 1.00 72.50 95 VAL A CA 1
ATOM 646 C C . VAL A 1 95 ? 11.327 0.451 3.224 1.00 72.50 95 VAL A C 1
ATOM 648 O O . VAL A 1 95 ? 11.117 -0.204 4.241 1.00 72.50 95 VAL A O 1
ATOM 651 N N . GLY A 1 96 ? 11.946 1.634 3.251 1.00 71.69 96 GLY A N 1
ATOM 652 C CA . GLY A 1 96 ? 12.441 2.249 4.480 1.00 71.69 96 GLY A CA 1
ATOM 653 C C . GLY A 1 96 ? 11.332 2.476 5.507 1.00 71.69 96 GLY A C 1
ATOM 654 O O . GLY A 1 96 ? 11.491 2.115 6.670 1.00 71.69 96 GLY A O 1
ATOM 655 N N . THR A 1 97 ? 10.182 2.994 5.079 1.00 70.88 97 THR A N 1
ATOM 656 C CA . THR A 1 97 ? 9.034 3.252 5.955 1.00 70.88 97 THR A CA 1
ATOM 657 C C . THR A 1 97 ? 8.358 1.965 6.412 1.00 70.88 97 THR A C 1
ATOM 659 O O . THR A 1 97 ? 7.975 1.871 7.574 1.00 70.88 97 THR A O 1
ATOM 662 N N . ALA A 1 98 ? 8.285 0.938 5.560 1.0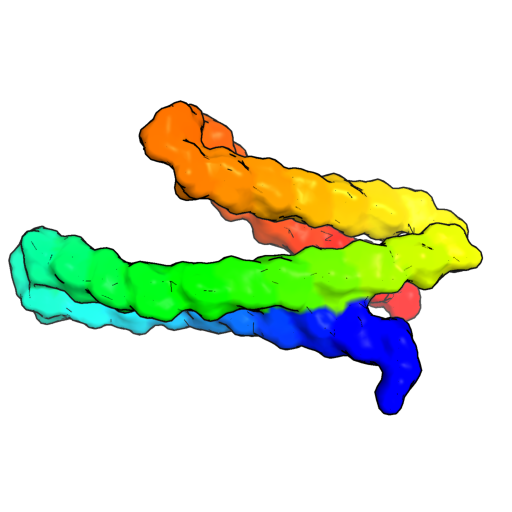0 69.50 98 ALA A N 1
ATOM 663 C CA . ALA A 1 98 ? 7.786 -0.379 5.951 1.00 69.50 98 ALA A CA 1
ATOM 664 C C . ALA A 1 98 ? 8.699 -1.077 6.975 1.00 69.50 98 ALA A C 1
ATOM 666 O O . ALA A 1 98 ? 8.205 -1.704 7.910 1.00 69.50 98 ALA A O 1
ATOM 667 N N . VAL A 1 99 ? 10.024 -0.966 6.818 1.00 73.00 99 VAL A N 1
ATOM 668 C CA . VAL A 1 99 ? 11.001 -1.512 7.775 1.00 73.00 99 VAL A CA 1
ATOM 669 C C . VAL A 1 99 ? 10.930 -0.769 9.102 1.00 73.00 99 VAL A C 1
ATOM 671 O O . VAL A 1 99 ? 10.927 -1.414 10.146 1.00 73.00 99 VAL A O 1
ATOM 674 N N . LEU A 1 100 ? 10.844 0.563 9.074 1.00 73.62 100 LEU A N 1
ATOM 675 C CA . LEU A 1 100 ? 10.673 1.365 10.284 1.00 73.62 100 LEU A CA 1
ATOM 676 C C . LEU A 1 100 ? 9.353 1.030 10.980 1.00 73.62 100 LEU A C 1
ATOM 678 O O . LEU A 1 100 ? 9.363 0.747 12.164 1.00 73.62 100 LEU A O 1
ATOM 682 N N . GLY A 1 101 ? 8.237 0.958 10.256 1.00 67.25 101 GLY A N 1
ATOM 683 C CA . GLY A 1 101 ? 6.937 0.616 10.840 1.00 67.25 101 GLY A CA 1
ATOM 684 C C . GLY A 1 101 ? 6.839 -0.805 11.411 1.00 67.25 101 GLY A C 1
ATOM 685 O O . GLY A 1 101 ? 5.927 -1.080 12.181 1.00 67.25 101 GLY A O 1
ATOM 686 N N . ALA A 1 102 ? 7.756 -1.710 11.053 1.00 68.31 102 ALA A N 1
ATOM 687 C CA . ALA A 1 102 ? 7.839 -3.057 11.622 1.00 68.31 102 ALA A CA 1
ATOM 688 C C . ALA A 1 102 ? 8.673 -3.128 12.915 1.00 68.31 102 ALA A C 1
ATOM 690 O O . ALA A 1 102 ? 8.805 -4.211 13.484 1.00 68.31 102 ALA A O 1
ATOM 691 N N . ARG A 1 103 ? 9.269 -2.012 13.347 1.00 73.31 103 ARG A N 1
ATOM 692 C CA . ARG A 1 103 ? 10.060 -1.920 14.574 1.00 73.31 103 ARG A CA 1
ATOM 693 C C . ARG A 1 103 ? 9.245 -1.279 15.693 1.00 73.31 103 ARG A C 1
ATOM 695 O O . ARG A 1 103 ? 8.640 -0.230 15.492 1.00 73.31 103 ARG A O 1
ATOM 702 N N . ASP A 1 104 ? 9.305 -1.871 16.881 1.00 66.50 104 ASP A N 1
ATOM 703 C CA . ASP A 1 104 ? 8.607 -1.360 18.068 1.00 66.50 104 ASP A CA 1
ATOM 704 C C . ASP A 1 104 ? 9.228 -0.056 18.616 1.00 66.50 104 ASP A C 1
ATOM 706 O O . ASP A 1 104 ? 8.565 0.698 19.325 1.00 66.50 104 ASP A O 1
ATOM 710 N N . ASP A 1 105 ? 10.484 0.242 18.263 1.00 71.94 105 ASP A N 1
ATOM 711 C CA . ASP A 1 105 ? 11.255 1.422 18.682 1.00 71.94 105 ASP A CA 1
ATOM 712 C C . ASP A 1 105 ? 11.340 2.521 17.607 1.00 71.94 105 ASP A C 1
ATOM 714 O O . ASP A 1 105 ? 12.136 3.457 17.719 1.00 71.94 105 ASP A O 1
ATOM 718 N N . ALA A 1 106 ? 10.532 2.429 16.548 1.00 63.75 106 ALA A N 1
ATOM 719 C CA . ALA A 1 106 ? 10.571 3.388 15.454 1.00 63.75 106 ALA A CA 1
ATOM 720 C C . ALA A 1 106 ? 10.291 4.826 15.947 1.00 63.75 106 ALA A C 1
ATOM 722 O O . ALA A 1 106 ? 9.264 5.068 16.593 1.00 63.75 106 ALA A O 1
ATOM 723 N N . PRO A 1 107 ? 11.153 5.811 15.618 1.00 69.00 107 PRO A N 1
ATOM 724 C CA . PRO A 1 107 ? 10.921 7.192 16.014 1.00 69.00 107 PRO A CA 1
ATOM 725 C C . PRO A 1 107 ? 9.596 7.688 15.423 1.00 69.00 107 PRO A C 1
ATOM 727 O O . PRO A 1 107 ? 9.382 7.612 14.210 1.00 69.00 107 PRO A O 1
ATOM 730 N N . LYS A 1 108 ? 8.705 8.230 16.263 1.00 66.12 108 LYS A N 1
ATOM 731 C CA . LYS A 1 108 ? 7.392 8.766 15.841 1.00 66.12 108 LYS A CA 1
ATOM 732 C C . LYS A 1 108 ? 7.525 9.834 14.746 1.00 66.12 108 LYS A C 1
ATOM 734 O O . LYS A 1 108 ? 6.651 9.986 13.897 1.00 66.12 108 LYS A O 1
ATOM 739 N N . ASP A 1 109 ? 8.647 10.538 14.747 1.00 67.19 109 ASP A N 1
ATOM 740 C CA . ASP A 1 109 ? 9.044 11.576 13.800 1.00 67.19 109 ASP A CA 1
ATOM 741 C C . ASP A 1 109 ? 9.312 10.987 12.405 1.00 67.19 109 ASP A C 1
ATOM 743 O O . ASP A 1 109 ? 8.924 11.574 11.395 1.00 67.19 109 ASP A O 1
ATOM 747 N N . ALA A 1 110 ? 9.899 9.788 12.342 1.00 61.19 110 ALA A N 1
ATOM 748 C CA . ALA A 1 110 ? 10.127 9.064 11.095 1.00 61.19 110 ALA A CA 1
ATOM 749 C C . ALA A 1 110 ? 8.813 8.532 10.501 1.00 61.19 110 ALA A C 1
ATOM 751 O O . ALA A 1 110 ? 8.633 8.558 9.284 1.00 61.19 110 ALA A O 1
ATOM 752 N N . ILE A 1 111 ? 7.869 8.117 11.353 1.00 59.47 111 ILE A N 1
ATOM 753 C CA . ILE A 1 111 ? 6.513 7.723 10.938 1.00 59.47 111 ILE A CA 1
ATOM 754 C C . ILE A 1 111 ? 5.760 8.934 10.361 1.00 59.47 111 ILE A C 1
ATOM 756 O O . ILE A 1 111 ? 5.215 8.848 9.264 1.00 59.47 111 ILE A O 1
ATOM 760 N N . ARG A 1 112 ? 5.813 10.100 11.016 1.00 64.12 112 ARG A N 1
ATOM 761 C CA . ARG A 1 112 ? 5.214 11.346 10.492 1.00 64.12 112 ARG A CA 1
ATOM 762 C C . ARG A 1 112 ? 5.826 11.815 9.174 1.00 64.12 112 ARG A C 1
ATOM 764 O O . ARG A 1 112 ? 5.111 12.292 8.297 1.00 64.12 112 ARG A O 1
ATOM 771 N N . ALA A 1 113 ? 7.143 11.685 9.014 1.00 62.28 113 ALA A N 1
ATOM 772 C CA . ALA A 1 113 ? 7.805 12.001 7.750 1.00 62.28 113 ALA A CA 1
ATOM 773 C C . ALA A 1 113 ? 7.374 11.035 6.628 1.00 62.28 113 ALA A C 1
ATOM 775 O O . ALA A 1 113 ? 7.186 11.450 5.484 1.00 62.28 113 ALA A O 1
ATOM 776 N N . ALA A 1 114 ? 7.166 9.757 6.961 1.00 59.34 114 ALA A N 1
ATOM 777 C CA . ALA A 1 114 ? 6.706 8.724 6.038 1.00 59.34 114 ALA A CA 1
ATOM 778 C C . ALA A 1 114 ? 5.282 8.960 5.512 1.00 59.34 114 ALA A C 1
ATOM 780 O O . ALA A 1 114 ? 5.030 8.721 4.327 1.00 59.34 114 ALA A O 1
ATOM 781 N N . GLU A 1 115 ? 4.378 9.433 6.378 1.00 66.00 115 GLU A N 1
ATOM 782 C CA . GLU A 1 115 ? 2.944 9.609 6.095 1.00 66.00 115 GLU A CA 1
ATOM 783 C C . GLU A 1 115 ? 2.679 10.446 4.838 1.00 66.00 115 GLU A C 1
ATOM 785 O O . GLU A 1 115 ? 1.802 10.105 4.047 1.00 66.00 115 GLU A O 1
ATOM 790 N N . TRP A 1 116 ? 3.469 11.498 4.609 1.00 58.22 116 TRP A N 1
ATOM 791 C CA . TRP A 1 116 ? 3.290 12.400 3.464 1.00 58.22 116 TRP A CA 1
ATOM 792 C C . TRP A 1 116 ? 4.303 12.192 2.343 1.00 58.22 116 TRP A C 1
ATOM 794 O O . TRP A 1 116 ? 4.016 12.498 1.183 1.00 58.22 116 TRP A O 1
ATOM 804 N N . ALA A 1 117 ? 5.469 11.627 2.650 1.00 58.03 117 ALA A N 1
ATOM 805 C CA . ALA A 1 117 ? 6.516 11.439 1.659 1.00 58.03 117 ALA A CA 1
ATOM 806 C C . ALA A 1 117 ? 6.203 10.297 0.675 1.00 58.03 117 ALA A C 1
ATOM 808 O O . ALA A 1 117 ? 6.482 10.426 -0.517 1.00 58.03 117 ALA A O 1
ATOM 809 N N . VAL A 1 118 ? 5.566 9.208 1.128 1.00 57.03 118 VAL A N 1
ATOM 810 C CA . VAL A 1 118 ? 5.191 8.085 0.245 1.00 57.03 118 VAL A CA 1
ATOM 811 C C . VAL A 1 118 ? 4.102 8.486 -0.772 1.00 57.03 118 VAL A C 1
ATOM 813 O O . VAL A 1 118 ? 4.317 8.262 -1.968 1.00 57.03 118 VAL A O 1
ATOM 816 N N . PRO A 1 119 ? 2.983 9.135 -0.381 1.00 62.19 119 PRO A N 1
ATOM 817 C CA . PRO A 1 119 ? 1.974 9.611 -1.332 1.00 62.19 119 PRO A CA 1
ATOM 818 C C . PRO A 1 119 ? 2.509 10.658 -2.316 1.00 62.19 119 PRO A C 1
ATOM 820 O O . PRO A 1 119 ? 2.230 10.572 -3.512 1.00 62.19 119 PRO A O 1
ATOM 823 N N . ALA A 1 120 ? 3.312 11.619 -1.844 1.00 63.59 120 ALA A N 1
ATOM 824 C CA . ALA A 1 120 ? 3.872 12.670 -2.694 1.00 63.59 120 ALA A CA 1
ATOM 825 C C . ALA A 1 120 ? 4.827 12.106 -3.761 1.00 63.59 120 ALA A C 1
ATOM 827 O O . ALA A 1 120 ? 4.785 12.517 -4.923 1.00 63.59 120 ALA A O 1
ATOM 828 N N . LEU A 1 121 ? 5.653 11.119 -3.398 1.00 61.47 121 LEU A N 1
ATOM 829 C CA . LEU A 1 121 ? 6.559 10.460 -4.339 1.00 61.47 121 LEU A CA 1
ATOM 830 C C . LEU A 1 121 ? 5.817 9.566 -5.335 1.00 61.47 121 LEU A C 1
ATOM 832 O O . LEU A 1 121 ? 6.146 9.588 -6.521 1.00 61.47 121 LEU A O 1
ATOM 836 N N . LEU A 1 122 ? 4.794 8.825 -4.894 1.00 62.84 122 LEU A N 1
ATOM 837 C CA . LEU A 1 122 ? 3.940 8.053 -5.802 1.00 62.84 122 LEU A CA 1
ATOM 838 C C . LEU A 1 122 ? 3.231 8.966 -6.810 1.00 62.84 122 LEU A C 1
ATOM 840 O O . LEU A 1 122 ? 3.241 8.670 -8.006 1.00 62.84 122 LEU A O 1
ATOM 844 N N . ALA A 1 123 ? 2.705 10.111 -6.366 1.00 67.69 123 ALA A N 1
ATOM 845 C CA . ALA A 1 123 ? 2.129 11.117 -7.255 1.00 67.69 123 ALA A CA 1
ATOM 846 C C . ALA A 1 123 ? 3.162 11.645 -8.269 1.00 67.69 123 ALA A C 1
ATOM 848 O O . ALA A 1 123 ? 2.876 11.699 -9.465 1.00 67.69 123 ALA A O 1
ATOM 849 N N . GLY A 1 124 ? 4.391 11.949 -7.836 1.00 65.81 124 GLY A N 1
ATOM 850 C CA . GLY A 1 124 ? 5.480 12.367 -8.729 1.00 65.81 124 GLY A CA 1
ATOM 851 C C . GLY A 1 124 ? 5.873 11.306 -9.771 1.00 65.81 124 GLY A C 1
ATOM 852 O O . GLY A 1 124 ? 6.112 11.625 -10.940 1.00 65.81 124 GLY A O 1
ATOM 853 N N . VAL A 1 125 ? 5.889 10.024 -9.392 1.00 64.69 125 VAL A N 1
ATOM 854 C CA . VAL A 1 125 ? 6.152 8.897 -10.311 1.00 64.69 125 VAL A CA 1
ATOM 855 C C . VAL A 1 125 ? 5.032 8.733 -11.345 1.00 64.69 125 VAL A C 1
ATOM 857 O O . VAL A 1 125 ? 5.314 8.435 -12.508 1.00 64.69 125 VAL A O 1
ATOM 860 N N . ILE A 1 126 ? 3.775 8.941 -10.946 1.00 66.06 126 ILE A N 1
ATOM 861 C CA . ILE A 1 126 ? 2.615 8.888 -11.847 1.00 66.06 126 ILE A CA 1
ATOM 862 C C . ILE A 1 126 ? 2.645 10.069 -12.825 1.00 66.06 126 ILE A C 1
ATOM 864 O O . ILE A 1 126 ? 2.576 9.867 -14.037 1.00 66.06 126 ILE A O 1
ATOM 868 N N . LEU A 1 127 ? 2.831 11.292 -12.320 1.00 69.31 127 LEU A N 1
ATOM 869 C CA . LEU A 1 127 ? 2.854 12.517 -13.128 1.00 69.31 127 LEU A CA 1
ATOM 870 C C . LEU A 1 127 ? 4.023 12.552 -14.123 1.00 69.31 127 LEU A C 1
ATOM 872 O O . LEU A 1 127 ? 3.860 13.024 -15.247 1.00 69.31 127 LEU A O 1
ATOM 876 N N . SER A 1 128 ? 5.189 12.018 -13.750 1.00 65.81 128 SER A N 1
ATOM 877 C CA . SER A 1 128 ? 6.333 11.892 -14.670 1.00 65.81 128 SER A CA 1
ATOM 878 C C . SER A 1 128 ? 6.108 10.846 -15.767 1.00 65.81 128 SER A C 1
ATOM 880 O O . SER A 1 128 ? 6.626 10.998 -16.870 1.00 65.81 128 SER A O 1
ATOM 882 N N . GLY A 1 129 ? 5.312 9.807 -15.498 1.00 58.47 129 GLY A N 1
ATOM 883 C CA . GLY A 1 129 ? 4.932 8.800 -16.491 1.00 58.47 129 GLY A CA 1
ATOM 884 C C . GLY A 1 129 ? 3.847 9.256 -17.472 1.00 58.47 129 GLY A C 1
ATOM 885 O O . GLY A 1 129 ? 3.767 8.701 -18.561 1.00 58.47 129 GLY A O 1
ATOM 886 N N . ALA A 1 130 ? 3.041 10.258 -17.107 1.00 56.34 130 ALA A N 1
ATOM 887 C CA . ALA A 1 130 ? 1.934 10.768 -17.922 1.00 56.34 130 ALA A CA 1
ATOM 888 C C . ALA A 1 130 ? 2.363 11.733 -19.047 1.00 56.34 130 ALA A C 1
ATOM 890 O O . ALA A 1 130 ? 1.549 12.076 -19.897 1.00 56.34 130 ALA A O 1
ATOM 891 N N . ARG A 1 131 ? 3.625 12.189 -19.066 1.00 52.00 131 ARG A N 1
ATOM 892 C CA . ARG A 1 131 ? 4.160 13.128 -20.075 1.00 52.00 131 ARG A CA 1
ATOM 893 C C . ARG A 1 131 ? 4.760 12.453 -21.322 1.00 52.00 131 ARG A C 1
ATOM 895 O O . ARG A 1 131 ? 5.620 13.050 -21.964 1.00 52.00 131 ARG A O 1
ATOM 902 N N . ARG A 1 132 ? 4.357 11.231 -21.664 1.00 47.75 132 ARG A N 1
ATOM 903 C CA . ARG A 1 132 ? 4.801 10.551 -22.891 1.00 47.75 132 ARG A CA 1
ATOM 904 C C . ARG A 1 132 ? 3.632 10.152 -23.764 1.00 47.75 132 ARG A C 1
ATOM 906 O O . ARG A 1 132 ? 2.651 9.636 -23.188 1.00 47.75 132 ARG A O 1
#